Protein AF-K5C9E8-F1 (afdb_monomer)

Secondary structure (DSSP, 8-state):
-HHHHHHHHHHHHHH-EEETTEEE---HHHHHHHHHHHHHHHHTTTTT--EEEEEE-SSSEEEEEE-SHHHHHHHHHHHHHHHHHHHHHHHHHHHT--GGGG---

Structure (mmCIF, N/CA/C/O backbone):
data_AF-K5C9E8-F1
#
_entry.id   AF-K5C9E8-F1
#
loop_
_atom_site.group_PDB
_atom_site.id
_atom_site.type_symbol
_atom_site.label_atom_id
_atom_site.label_alt_id
_atom_site.label_comp_id
_atom_site.label_asym_id
_atom_site.label_entity_id
_atom_site.label_seq_id
_atom_site.pdbx_PDB_ins_code
_atom_site.Cartn_x
_atom_site.Cartn_y
_atom_site.Cartn_z
_atom_site.occupancy
_atom_site.B_iso_or_equiv
_atom_site.auth_seq_id
_atom_site.auth_comp_id
_atom_site.auth_asym_id
_atom_site.auth_atom_id
_atom_site.pdbx_PDB_model_num
ATOM 1 N N . MET A 1 1 ? 10.242 5.081 -24.566 1.00 66.56 1 MET A N 1
ATOM 2 C CA . MET A 1 1 ? 10.997 4.022 -23.854 1.00 66.56 1 MET A CA 1
ATOM 3 C C . MET A 1 1 ? 11.018 4.229 -22.344 1.00 66.56 1 MET A C 1
ATOM 5 O O . MET A 1 1 ? 10.466 3.399 -21.640 1.00 66.56 1 MET A O 1
ATOM 9 N N . LEU A 1 2 ? 11.537 5.356 -21.835 1.00 75.19 2 LEU A N 1
ATOM 10 C CA . LEU A 1 2 ? 11.467 5.683 -20.398 1.00 75.19 2 LEU A CA 1
ATOM 11 C C . LEU A 1 2 ? 10.021 5.773 -19.868 1.00 75.19 2 LEU A C 1
ATOM 13 O O . LEU A 1 2 ? 9.747 5.295 -18.770 1.00 75.19 2 LEU A O 1
ATOM 17 N N . GLY A 1 3 ? 9.093 6.305 -20.677 1.00 85.44 3 GLY A N 1
ATOM 18 C CA . GLY A 1 3 ? 7.654 6.312 -20.371 1.00 85.44 3 GLY A CA 1
ATOM 19 C C . GLY A 1 3 ? 7.061 4.909 -20.198 1.00 85.44 3 GLY A C 1
ATOM 20 O O . GLY A 1 3 ? 6.394 4.656 -19.206 1.00 85.44 3 GLY A O 1
ATOM 21 N N . TRP A 1 4 ? 7.418 3.963 -21.073 1.00 88.56 4 TRP A N 1
ATOM 22 C CA . TRP A 1 4 ? 6.960 2.572 -20.970 1.00 88.56 4 TRP A CA 1
ATOM 23 C C . TRP A 1 4 ? 7.430 1.904 -19.670 1.00 88.56 4 TRP A C 1
ATOM 25 O O . TRP A 1 4 ? 6.644 1.262 -18.981 1.00 88.56 4 TRP A O 1
ATOM 35 N N . TYR A 1 5 ? 8.693 2.105 -19.270 1.00 87.88 5 TYR A N 1
ATOM 36 C CA . TYR A 1 5 ? 9.166 1.596 -17.977 1.00 87.88 5 TYR A CA 1
ATOM 37 C C . TYR A 1 5 ? 8.416 2.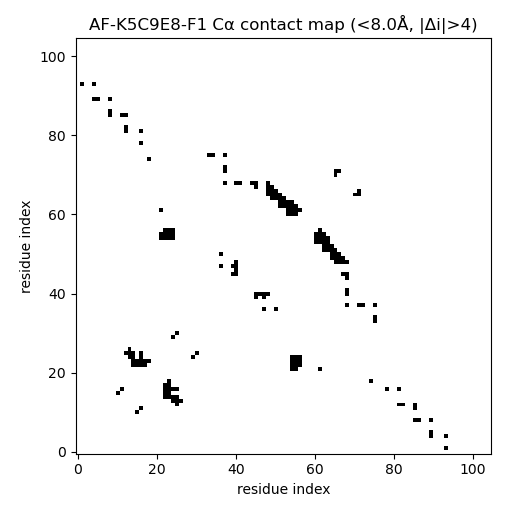236 -16.804 1.00 87.88 5 TYR A C 1
ATOM 39 O O . TYR A 1 5 ? 8.085 1.531 -15.857 1.00 87.88 5 TYR A O 1
ATOM 47 N N . ASN A 1 6 ? 8.131 3.543 -16.856 1.00 91.56 6 ASN A N 1
ATOM 48 C CA . ASN A 1 6 ? 7.313 4.206 -15.833 1.00 91.56 6 ASN A CA 1
ATOM 49 C C . ASN A 1 6 ? 5.919 3.582 -15.734 1.00 91.56 6 ASN A C 1
ATOM 51 O O . ASN A 1 6 ? 5.477 3.282 -14.633 1.00 91.56 6 ASN A O 1
ATOM 55 N N . GLU A 1 7 ? 5.254 3.345 -16.863 1.00 94.62 7 GLU A N 1
ATOM 56 C CA . GLU A 1 7 ? 3.925 2.725 -16.904 1.00 94.62 7 GLU A CA 1
ATOM 57 C C . GLU A 1 7 ? 3.936 1.321 -16.293 1.00 94.62 7 GLU A C 1
ATOM 59 O O . GLU A 1 7 ? 3.105 1.020 -15.441 1.00 94.62 7 GLU A O 1
ATOM 64 N N . ARG A 1 8 ? 4.919 0.484 -16.646 1.00 95.69 8 ARG A N 1
ATOM 65 C CA . ARG A 1 8 ? 5.064 -0.867 -16.075 1.00 95.69 8 ARG A CA 1
ATOM 66 C C . ARG A 1 8 ? 5.358 -0.853 -14.576 1.00 95.69 8 ARG A C 1
ATOM 68 O O . ARG A 1 8 ? 4.832 -1.688 -13.849 1.00 95.69 8 ARG A O 1
ATOM 75 N N . ILE A 1 9 ? 6.191 0.077 -14.110 1.00 96.12 9 ILE A N 1
ATOM 76 C CA . ILE A 1 9 ? 6.471 0.251 -12.677 1.00 96.12 9 ILE A CA 1
ATOM 77 C C . ILE A 1 9 ? 5.198 0.680 -11.945 1.00 96.12 9 ILE A C 1
ATOM 79 O O . ILE A 1 9 ? 4.860 0.099 -10.917 1.00 96.12 9 ILE A O 1
ATOM 83 N N . ASN A 1 10 ? 4.478 1.664 -12.487 1.00 97.06 10 ASN A N 1
ATOM 84 C CA . ASN A 1 10 ? 3.248 2.175 -11.893 1.00 97.06 10 ASN A CA 1
ATOM 85 C C . ASN A 1 10 ? 2.169 1.093 -11.817 1.00 97.06 10 ASN A C 1
ATOM 87 O O . ASN A 1 10 ? 1.534 0.955 -10.780 1.00 97.06 10 ASN A O 1
ATOM 91 N N . GLU A 1 11 ? 1.998 0.293 -12.867 1.00 97.38 11 GLU A N 1
ATOM 92 C CA . GLU A 1 11 ? 1.062 -0.835 -12.889 1.00 97.38 11 GLU A CA 1
ATOM 93 C C . GLU A 1 11 ? 1.439 -1.913 -11.862 1.00 97.38 11 GLU A C 1
ATOM 95 O O . GLU A 1 11 ? 0.594 -2.353 -11.085 1.00 97.38 11 GLU A O 1
ATOM 100 N N . ALA A 1 12 ? 2.723 -2.277 -11.778 1.00 97.56 12 ALA A N 1
ATOM 101 C CA . ALA A 1 12 ? 3.205 -3.240 -10.788 1.00 97.56 12 ALA A CA 1
ATOM 102 C C . ALA A 1 12 ? 3.022 -2.746 -9.341 1.00 97.56 12 ALA A C 1
ATOM 104 O O . ALA A 1 12 ? 2.722 -3.537 -8.445 1.00 97.56 12 ALA A O 1
ATOM 105 N N . ILE A 1 13 ? 3.159 -1.440 -9.096 1.00 98.38 13 ILE A N 1
ATOM 106 C CA . ILE A 1 13 ? 2.807 -0.841 -7.804 1.00 98.38 13 ILE A CA 1
ATOM 107 C C . ILE A 1 13 ? 1.300 -0.943 -7.579 1.00 98.38 13 ILE A C 1
ATOM 109 O O . ILE A 1 13 ? 0.878 -1.431 -6.537 1.00 98.38 13 ILE A O 1
ATOM 113 N N . LEU A 1 14 ? 0.506 -0.516 -8.559 1.00 97.88 14 LEU A N 1
ATOM 114 C CA . LEU A 1 14 ? -0.940 -0.372 -8.458 1.00 97.88 14 LEU A CA 1
ATOM 115 C C . LEU A 1 14 ? -1.648 -1.682 -8.100 1.00 97.88 14 LEU A C 1
ATOM 117 O O . LEU A 1 14 ? -2.519 -1.667 -7.232 1.00 97.88 14 LEU A O 1
ATOM 121 N N . CYS A 1 15 ? -1.269 -2.794 -8.738 1.00 96.31 15 CYS A N 1
ATOM 122 C CA . CYS A 1 15 ? -1.988 -4.066 -8.622 1.00 96.31 15 CYS A CA 1
ATOM 123 C C . CYS A 1 15 ? -1.123 -5.272 -8.223 1.00 96.31 15 CYS A C 1
ATOM 125 O O . CYS A 1 15 ? -1.635 -6.386 -8.140 1.00 96.31 15 CYS A O 1
ATOM 127 N N . GLY A 1 16 ? 0.183 -5.092 -8.005 1.00 97.44 16 GLY A N 1
ATOM 128 C CA . GLY A 1 16 ? 1.103 -6.200 -7.719 1.00 97.44 16 GLY A CA 1
ATOM 129 C C . GLY A 1 16 ? 1.200 -6.599 -6.246 1.00 97.44 16 GLY A C 1
ATOM 130 O O . GLY A 1 16 ? 1.873 -7.581 -5.936 1.00 97.44 16 GLY A O 1
ATOM 131 N N . PHE A 1 17 ? 0.574 -5.851 -5.333 1.00 98.31 17 PHE A N 1
ATOM 132 C CA . PHE A 1 17 ? 0.649 -6.125 -3.900 1.00 98.31 17 PHE A CA 1
ATOM 133 C C . PHE A 1 17 ? -0.491 -7.035 -3.431 1.00 98.31 17 PHE A C 1
ATOM 135 O O . PHE A 1 17 ? -1.665 -6.791 -3.712 1.00 98.31 17 PHE A O 1
ATOM 142 N N . VAL A 1 18 ? -0.132 -8.067 -2.667 1.00 97.88 18 VAL A N 1
ATOM 143 C CA . VAL A 1 18 ? -1.064 -9.005 -2.035 1.00 97.88 18 VAL 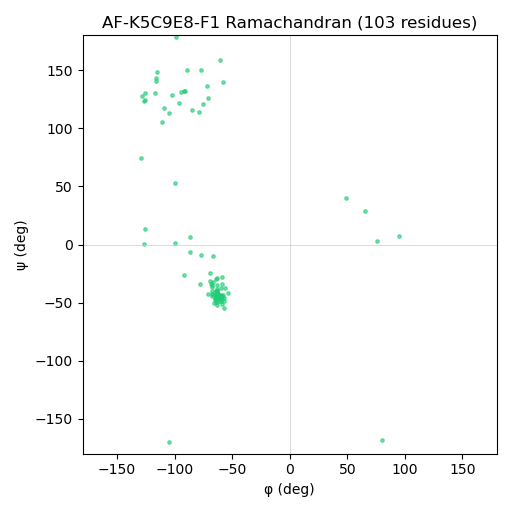A CA 1
ATOM 144 C C . VAL A 1 18 ? -0.764 -9.053 -0.543 1.00 97.88 18 VAL A C 1
ATOM 146 O O . VAL A 1 18 ? 0.384 -9.243 -0.139 1.00 97.88 18 VAL A O 1
ATOM 149 N N . TYR A 1 19 ? -1.803 -8.914 0.275 1.00 97.56 19 TYR A N 1
ATOM 150 C CA . TYR A 1 19 ? -1.721 -8.980 1.729 1.00 97.56 19 TYR A CA 1
ATOM 151 C C . TYR A 1 19 ? -2.701 -10.026 2.255 1.00 97.56 19 TYR A C 1
ATOM 153 O O . TYR A 1 19 ? -3.884 -9.975 1.930 1.00 97.56 19 TYR A O 1
ATOM 161 N N . ASP A 1 20 ? -2.212 -11.003 3.023 1.00 93.31 20 ASP A N 1
ATOM 162 C CA . ASP A 1 20 ? -3.002 -12.139 3.530 1.00 93.31 20 ASP A CA 1
ATOM 163 C C . ASP A 1 20 ? -3.840 -12.842 2.441 1.00 93.31 20 ASP A C 1
ATOM 165 O O . ASP A 1 20 ? -5.001 -13.200 2.632 1.00 93.31 20 ASP A O 1
ATOM 169 N N . GLY A 1 21 ? -3.252 -13.004 1.251 1.00 94.50 21 GLY A N 1
ATOM 170 C CA . GLY A 1 21 ? -3.913 -13.612 0.091 1.00 94.50 21 GLY A CA 1
ATOM 171 C C . GLY A 1 21 ? -4.934 -12.713 -0.616 1.00 94.50 21 GLY A C 1
ATOM 172 O O . GLY A 1 21 ? -5.553 -13.153 -1.580 1.00 94.50 21 GLY A O 1
ATOM 173 N N . MET A 1 22 ? -5.107 -11.463 -0.182 1.00 95.00 22 MET A N 1
ATOM 174 C CA . MET A 1 22 ? -6.014 -10.497 -0.801 1.00 95.00 22 MET A CA 1
ATOM 175 C C . MET A 1 22 ? -5.238 -9.498 -1.666 1.00 95.00 22 MET A C 1
ATOM 177 O O . MET A 1 22 ? -4.291 -8.881 -1.169 1.00 95.00 22 MET A O 1
ATOM 181 N N . PRO A 1 23 ? -5.629 -9.291 -2.935 1.00 97.00 23 PRO A N 1
ATOM 182 C CA . PRO A 1 23 ? -5.107 -8.194 -3.740 1.00 97.00 23 PRO A CA 1
ATOM 183 C C . PRO A 1 23 ? -5.386 -6.852 -3.065 1.00 97.00 23 PRO A C 1
ATOM 185 O O . PRO A 1 23 ? -6.469 -6.646 -2.515 1.00 97.00 23 PRO A O 1
ATOM 188 N N . VAL A 1 24 ? -4.427 -5.932 -3.118 1.00 98.06 24 VAL A N 1
ATOM 189 C CA . VAL A 1 24 ? -4.592 -4.583 -2.574 1.00 98.06 24 VAL A CA 1
ATOM 190 C C . VAL A 1 24 ? -4.252 -3.568 -3.648 1.00 98.06 24 VAL A C 1
ATOM 192 O O . VAL A 1 24 ? -3.146 -3.549 -4.182 1.00 98.06 24 VAL A O 1
ATOM 195 N N . TRP A 1 25 ? -5.209 -2.688 -3.929 1.00 97.38 25 TRP A N 1
ATOM 196 C CA . TRP A 1 25 ? -5.021 -1.616 -4.892 1.00 97.38 25 TRP A CA 1
ATOM 197 C C . TRP A 1 25 ? -4.224 -0.471 -4.265 1.00 97.38 25 TRP A C 1
ATOM 199 O O . TRP A 1 25 ? -4.700 0.187 -3.336 1.00 97.38 25 TRP A O 1
ATOM 209 N N . LEU A 1 26 ? -3.014 -0.216 -4.760 1.00 97.69 26 LEU A N 1
ATOM 210 C CA . LEU A 1 26 ? -2.128 0.840 -4.260 1.00 97.69 26 LEU A CA 1
ATOM 211 C C . LEU A 1 26 ? -2.198 2.089 -5.146 1.00 97.69 26 LEU A C 1
ATOM 213 O O . LEU A 1 26 ? -1.174 2.599 -5.600 1.00 97.69 26 LEU A O 1
ATOM 217 N N . SER A 1 27 ? -3.404 2.607 -5.395 1.00 97.06 27 SER A N 1
ATOM 218 C CA . SER A 1 27 ? -3.558 3.939 -5.995 1.00 97.06 27 SER A CA 1
ATOM 219 C C . SER A 1 27 ? -2.922 5.009 -5.100 1.00 97.06 27 SER A C 1
ATOM 221 O O . SER A 1 27 ? -2.760 4.802 -3.897 1.00 97.06 27 SER A O 1
ATOM 223 N N . SER A 1 28 ? -2.581 6.176 -5.652 1.00 96.44 28 SER A N 1
ATOM 224 C CA . SER A 1 28 ? -2.032 7.282 -4.850 1.00 96.44 28 SER A CA 1
ATOM 225 C C . SER A 1 28 ? -2.961 7.685 -3.699 1.00 96.44 28 SER A C 1
ATOM 227 O O . SER A 1 28 ? -2.490 7.962 -2.600 1.00 96.44 28 SER A O 1
ATOM 229 N N . GLU A 1 29 ? -4.274 7.655 -3.932 1.00 97.56 29 GLU A N 1
ATOM 230 C CA . GLU A 1 29 ? -5.288 7.907 -2.906 1.00 97.56 29 GLU A CA 1
ATOM 231 C C . GLU A 1 29 ? -5.263 6.839 -1.807 1.00 97.56 29 GLU A C 1
ATOM 233 O O . GLU A 1 29 ? -5.203 7.170 -0.625 1.00 97.56 29 GLU A O 1
ATOM 238 N N . ASN A 1 30 ? -5.209 5.556 -2.175 1.00 97.56 30 ASN A N 1
ATOM 239 C CA . ASN A 1 30 ? -5.127 4.474 -1.198 1.00 97.56 30 ASN A CA 1
ATOM 240 C C . ASN A 1 30 ? -3.823 4.530 -0.396 1.00 97.56 30 ASN A C 1
ATOM 242 O O . ASN A 1 30 ? -3.860 4.422 0.825 1.00 97.56 30 ASN A O 1
ATOM 246 N N . GLN A 1 31 ? -2.682 4.774 -1.046 1.00 98.38 31 GLN A N 1
ATOM 247 C CA . GLN A 1 31 ? -1.398 4.954 -0.361 1.00 98.38 31 GLN A CA 1
ATOM 248 C C . GLN A 1 31 ? -1.456 6.103 0.657 1.00 98.38 31 GLN A C 1
ATOM 250 O O . GLN A 1 31 ? -0.983 5.953 1.785 1.00 98.38 31 GLN A O 1
ATOM 255 N N . PHE A 1 32 ? -2.071 7.230 0.285 1.00 98.25 32 PHE A N 1
ATOM 256 C CA . PHE A 1 32 ? -2.276 8.362 1.186 1.00 98.25 32 PHE A CA 1
ATOM 257 C C . PHE A 1 32 ? -3.188 8.005 2.367 1.00 98.25 32 PHE A C 1
ATOM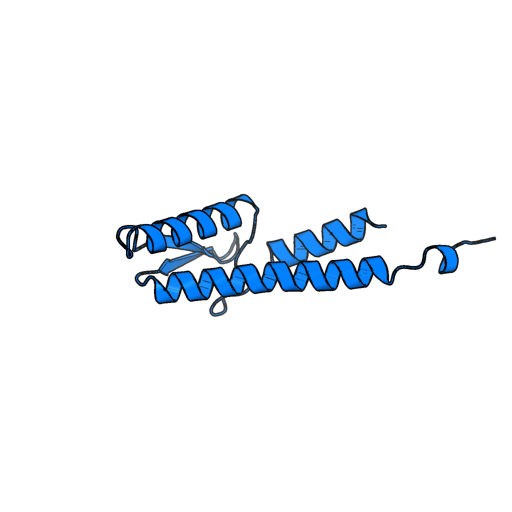 259 O O . PHE A 1 32 ? -2.854 8.314 3.513 1.00 98.25 32 PHE A O 1
ATOM 266 N N . ASN A 1 33 ? -4.299 7.316 2.108 1.00 98.12 33 ASN A N 1
ATOM 267 C CA . ASN A 1 33 ? -5.242 6.885 3.139 1.00 98.12 33 ASN A CA 1
ATOM 268 C C . ASN A 1 33 ? -4.590 5.910 4.130 1.00 98.12 33 ASN A C 1
ATOM 270 O O . ASN A 1 33 ? -4.726 6.087 5.340 1.00 98.12 33 ASN A O 1
ATOM 274 N N . TYR A 1 34 ? -3.822 4.930 3.640 1.00 98.38 34 TYR A N 1
ATOM 275 C CA . TYR A 1 34 ? -3.097 3.977 4.485 1.00 98.38 34 TYR A CA 1
ATOM 276 C C . TYR A 1 34 ? -2.053 4.672 5.354 1.00 98.38 34 TYR A C 1
ATOM 278 O O . TYR A 1 34 ? -1.996 4.422 6.557 1.00 98.38 34 TYR A O 1
ATOM 286 N N . LYS A 1 35 ? -1.269 5.583 4.764 1.00 98.19 35 LYS A N 1
ATOM 287 C CA . LYS A 1 35 ? -0.281 6.377 5.497 1.00 98.19 35 LYS A CA 1
ATOM 288 C C . LYS A 1 35 ? -0.943 7.232 6.575 1.00 98.19 35 LYS A C 1
ATOM 290 O O . LYS A 1 35 ? -0.499 7.220 7.713 1.00 98.19 35 LYS A O 1
ATOM 295 N N . THR A 1 36 ? -2.006 7.952 6.230 1.00 98.38 36 THR A N 1
ATOM 296 C CA . THR A 1 36 ? -2.693 8.863 7.158 1.00 98.38 36 THR A CA 1
ATOM 297 C C . THR A 1 36 ? -3.308 8.102 8.328 1.00 98.38 36 THR A C 1
ATOM 299 O O . THR A 1 36 ? -3.158 8.514 9.475 1.00 98.38 36 THR A O 1
ATOM 302 N N . ALA A 1 37 ? -3.955 6.965 8.059 1.00 98.31 37 ALA A N 1
ATOM 303 C CA . ALA A 1 37 ? -4.512 6.111 9.100 1.00 98.31 37 ALA A CA 1
ATOM 304 C C . ALA A 1 37 ? -3.426 5.521 10.012 1.00 98.31 37 ALA A C 1
ATOM 306 O O . ALA A 1 37 ? -3.596 5.517 11.230 1.00 98.31 37 ALA A O 1
ATOM 307 N N . HIS A 1 38 ? -2.313 5.045 9.438 1.00 98.56 38 HIS A N 1
ATOM 308 C CA . HIS A 1 38 ? -1.177 4.528 10.206 1.00 98.56 38 HIS A CA 1
ATOM 309 C C . HIS A 1 38 ? -0.545 5.617 11.076 1.00 98.56 38 HIS A C 1
ATOM 311 O O . HIS A 1 38 ? -0.450 5.437 12.288 1.00 98.56 38 HIS A O 1
ATOM 317 N N . ASP A 1 39 ? -0.202 6.766 10.491 1.00 98.44 39 ASP A N 1
ATOM 318 C CA . ASP A 1 39 ? 0.404 7.894 11.201 1.00 98.44 39 ASP A CA 1
ATOM 319 C C . ASP A 1 39 ? -0.479 8.362 12.361 1.00 98.44 39 ASP A C 1
ATOM 321 O O . ASP A 1 39 ? 0.009 8.556 13.474 1.00 98.44 39 ASP A O 1
ATOM 325 N N . LEU A 1 40 ? -1.785 8.516 12.123 1.00 98.31 40 LEU A N 1
ATOM 326 C CA . LEU A 1 40 ? -2.724 8.974 13.141 1.00 98.31 40 LEU A CA 1
ATOM 327 C C . LEU A 1 40 ? -2.896 7.937 14.258 1.00 98.31 40 LEU A C 1
ATOM 329 O O . LEU A 1 40 ? -2.912 8.303 15.435 1.00 98.31 40 LEU A O 1
ATOM 333 N N . ALA A 1 41 ? -2.946 6.645 13.921 1.00 98.38 41 ALA A N 1
ATOM 334 C CA . ALA A 1 41 ? -2.990 5.578 14.914 1.00 98.38 41 ALA A CA 1
ATOM 335 C C . ALA A 1 41 ? -1.702 5.539 15.756 1.00 98.38 41 ALA A C 1
ATOM 337 O O . ALA A 1 41 ? -1.780 5.397 16.973 1.00 98.38 41 ALA A O 1
ATOM 338 N N . VAL A 1 42 ? -0.522 5.737 15.159 1.00 98.19 42 VAL A N 1
ATOM 339 C CA . VAL A 1 42 ? 0.748 5.835 15.902 1.00 98.19 42 VAL A CA 1
ATOM 340 C C . VAL A 1 42 ? 0.758 7.060 16.819 1.00 98.19 42 VAL A C 1
ATOM 342 O O . VAL A 1 42 ? 1.050 6.937 18.007 1.00 98.19 42 VAL A O 1
ATOM 345 N N . GLN A 1 43 ? 0.412 8.235 16.290 1.00 98.38 43 GLN A N 1
ATOM 346 C CA . GLN A 1 43 ? 0.458 9.507 17.024 1.00 98.38 43 GLN A CA 1
ATOM 347 C C . GLN A 1 43 ? -0.513 9.552 18.204 1.00 98.38 43 GLN A C 1
ATOM 349 O O . GLN A 1 43 ? -0.248 10.227 19.196 1.00 98.38 43 GLN A O 1
ATOM 354 N N . THR A 1 44 ? -1.632 8.839 18.102 1.00 97.50 44 THR A N 1
ATOM 355 C CA . THR A 1 44 ? -2.676 8.818 19.134 1.00 97.50 44 THR A CA 1
ATOM 356 C C . THR A 1 44 ? -2.612 7.592 20.041 1.00 97.50 44 THR A C 1
ATOM 358 O O . THR A 1 44 ? -3.460 7.449 20.917 1.00 97.50 44 THR A O 1
ATOM 361 N N . GLY A 1 45 ? -1.644 6.689 19.851 1.00 95.88 45 GLY A N 1
ATOM 362 C CA . GLY A 1 45 ? -1.589 5.432 20.604 1.00 95.88 45 GLY A CA 1
ATOM 363 C C . GLY A 1 45 ? -2.761 4.487 20.303 1.00 95.88 45 GLY A C 1
ATOM 364 O O . GLY A 1 45 ? -3.167 3.717 21.167 1.00 95.88 45 GLY A O 1
ATOM 365 N N . GLY A 1 46 ? -3.315 4.549 19.091 1.00 96.69 46 GLY A N 1
ATOM 366 C CA . GLY A 1 46 ? -4.346 3.640 18.591 1.00 96.69 46 GLY A CA 1
ATOM 367 C C . GLY A 1 46 ? -5.787 4.125 18.749 1.00 96.69 46 GLY A C 1
ATOM 368 O O . GLY A 1 46 ? -6.695 3.365 18.439 1.00 96.69 46 GLY A O 1
ATOM 369 N N . VAL A 1 47 ? -6.031 5.370 19.175 1.00 97.38 47 VAL A N 1
ATOM 370 C CA . VAL A 1 47 ? -7.397 5.906 19.383 1.00 97.38 47 VAL A CA 1
ATOM 371 C C . VAL A 1 47 ? -8.252 5.871 18.112 1.00 97.38 47 VAL A C 1
ATOM 373 O O . VAL A 1 47 ? -9.471 5.764 18.191 1.00 97.38 47 VAL A O 1
ATOM 376 N N . THR A 1 48 ? -7.634 5.948 16.934 1.00 97.00 48 THR A N 1
ATOM 377 C CA . THR A 1 48 ? -8.342 5.917 15.644 1.00 97.00 48 THR A CA 1
ATOM 378 C C . THR A 1 48 ? -8.602 4.517 15.104 1.00 97.00 48 THR A C 1
ATOM 380 O O . THR A 1 48 ? -9.066 4.375 13.974 1.00 97.00 48 THR A O 1
ATOM 383 N N . LEU A 1 49 ? -8.289 3.487 15.888 1.00 97.75 49 LEU A N 1
ATOM 384 C CA . LEU A 1 49 ? -8.648 2.109 15.591 1.00 97.75 49 LEU A CA 1
ATOM 385 C C . LEU A 1 49 ? -10.036 1.780 16.176 1.00 97.75 49 LEU A C 1
ATOM 387 O O . LEU A 1 49 ? -10.413 2.334 17.210 1.00 97.75 49 LEU A O 1
ATOM 391 N N . PRO A 1 50 ? -10.792 0.862 15.549 1.00 98.44 50 PRO A N 1
ATOM 392 C CA . PRO A 1 50 ? -10.427 0.114 14.348 1.00 98.44 50 PRO A CA 1
ATOM 393 C C . PRO A 1 50 ? -10.561 0.943 13.064 1.00 98.44 50 PRO A C 1
ATOM 395 O O . PRO A 1 50 ? -11.432 1.802 12.944 1.00 98.44 50 PRO A O 1
ATOM 398 N N . VAL A 1 51 ? -9.733 0.635 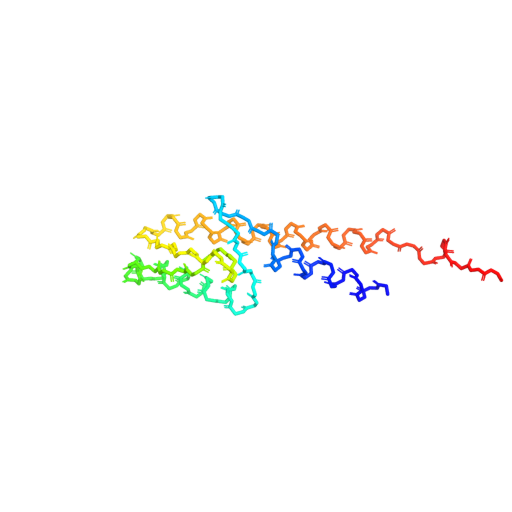12.064 1.00 98.19 51 VAL A N 1
ATOM 399 C CA . VAL A 1 51 ? -9.858 1.192 10.706 1.00 98.19 51 VAL A CA 1
ATOM 400 C C . VAL A 1 51 ? -10.154 0.074 9.716 1.00 98.19 51 VAL A C 1
ATOM 402 O O . VAL A 1 51 ? -9.614 -1.023 9.835 1.00 98.19 51 VAL A O 1
ATOM 405 N N . THR A 1 52 ? -11.022 0.337 8.739 1.00 98.12 52 THR A N 1
ATOM 406 C CA . THR A 1 52 ? -11.384 -0.638 7.702 1.00 98.12 52 THR A CA 1
ATOM 407 C C . THR A 1 52 ? -10.974 -0.132 6.329 1.00 98.12 52 THR A C 1
ATOM 409 O O . THR A 1 52 ? -11.320 0.985 5.951 1.00 98.12 52 THR A O 1
ATOM 412 N N . PHE A 1 53 ? -10.281 -0.976 5.566 1.00 97.75 53 PHE A N 1
ATOM 413 C CA . PHE A 1 53 ? -9.932 -0.718 4.172 1.00 97.75 53 PHE A CA 1
ATOM 414 C C . PHE A 1 53 ? -10.613 -1.713 3.236 1.00 97.75 53 PHE A C 1
ATOM 416 O O . PHE A 1 53 ? -10.836 -2.872 3.590 1.00 97.75 53 PHE A O 1
ATOM 423 N N . LYS A 1 54 ? -10.923 -1.255 2.020 1.00 96.25 54 LYS A N 1
ATOM 424 C CA . LYS A 1 54 ? -11.371 -2.113 0.921 1.00 96.25 54 LYS A CA 1
ATOM 425 C C . LYS A 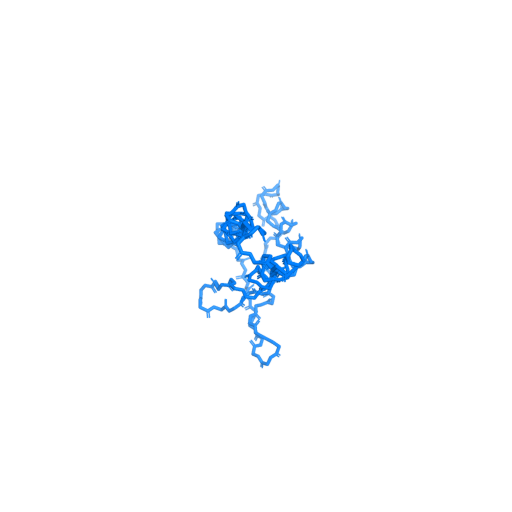1 54 ? -10.143 -2.679 0.203 1.00 96.25 54 LYS A C 1
ATOM 427 O O . LYS A 1 54 ? -9.380 -1.936 -0.406 1.00 96.25 54 LYS A O 1
ATOM 432 N N . PHE A 1 55 ? -9.983 -3.989 0.268 1.00 96.00 55 PHE A N 1
ATOM 433 C CA . PHE A 1 55 ? -9.088 -4.811 -0.543 1.00 96.00 55 PHE A CA 1
ATOM 434 C C . PHE A 1 55 ? -9.905 -5.577 -1.597 1.00 96.00 55 PHE A C 1
ATOM 436 O O . PHE A 1 55 ? -11.104 -5.342 -1.775 1.00 96.00 55 PHE A O 1
ATOM 443 N N . GLY A 1 56 ? -9.260 -6.520 -2.277 1.00 92.31 56 GLY A N 1
ATOM 444 C CA . GLY A 1 56 ? -9.862 -7.312 -3.338 1.00 92.31 56 GLY A CA 1
ATOM 445 C C . GLY A 1 56 ? -9.912 -6.562 -4.664 1.00 92.31 56 GLY A C 1
ATOM 446 O O . GLY A 1 56 ? -9.263 -5.529 -4.845 1.00 92.31 56 GLY A O 1
ATOM 447 N N . THR A 1 57 ? -10.663 -7.120 -5.604 1.00 89.44 57 THR A N 1
ATOM 448 C CA . THR A 1 57 ? -10.900 -6.524 -6.923 1.00 89.44 57 THR A CA 1
ATOM 449 C C . THR A 1 57 ? -12.250 -5.809 -6.941 1.00 89.44 57 THR A C 1
ATOM 451 O O . THR A 1 57 ? -12.980 -5.799 -5.947 1.00 89.44 57 THR A O 1
ATOM 454 N N . ASP A 1 58 ? -12.595 -5.190 -8.069 1.00 88.00 58 ASP A N 1
ATOM 455 C CA . ASP A 1 58 ? -13.930 -4.615 -8.240 1.00 88.00 58 ASP A CA 1
ATOM 456 C C . ASP A 1 58 ? -15.026 -5.688 -8.281 1.00 88.00 58 ASP A C 1
ATOM 458 O O . ASP A 1 58 ? -16.111 -5.454 -7.752 1.00 88.00 58 ASP A O 1
ATOM 462 N N . ASP A 1 59 ? -14.717 -6.876 -8.811 1.00 92.38 59 ASP A N 1
ATOM 463 C CA . ASP A 1 59 ? -15.645 -8.013 -8.859 1.00 92.38 59 ASP A CA 1
ATOM 464 C C . ASP A 1 59 ? -15.756 -8.744 -7.512 1.00 92.38 59 ASP A C 1
ATOM 466 O O . ASP A 1 59 ? -16.822 -9.245 -7.154 1.00 92.38 59 ASP A O 1
ATOM 470 N N . GLU A 1 60 ? -14.662 -8.802 -6.747 1.00 93.19 60 GLU A N 1
ATOM 471 C CA . GLU A 1 60 ? -14.609 -9.471 -5.447 1.00 93.19 60 GLU A CA 1
ATOM 472 C C . GLU A 1 60 ? -14.021 -8.540 -4.372 1.00 93.19 60 GLU A C 1
ATOM 474 O O . GLU A 1 60 ? -12.867 -8.701 -3.951 1.00 93.19 60 GLU A O 1
ATOM 479 N N . PRO A 1 61 ? -14.795 -7.537 -3.912 1.00 94.75 61 PRO A N 1
ATOM 480 C CA . PRO A 1 61 ? -14.340 -6.616 -2.885 1.00 94.75 61 PRO A CA 1
ATOM 481 C C . PRO A 1 61 ? -14.270 -7.318 -1.526 1.00 94.75 61 PRO A C 1
ATOM 483 O O . PRO A 1 61 ? -15.188 -8.031 -1.120 1.00 94.75 61 PRO A O 1
ATOM 486 N N . ARG A 1 62 ? -13.191 -7.076 -0.779 1.00 95.38 62 ARG A N 1
ATOM 487 C CA . ARG A 1 62 ? -12.987 -7.637 0.563 1.00 95.38 62 ARG A CA 1
ATOM 488 C C . ARG A 1 62 ? -12.652 -6.533 1.548 1.00 95.38 62 ARG A C 1
ATOM 490 O O . ARG A 1 62 ? -11.730 -5.766 1.320 1.00 95.38 62 ARG A O 1
ATOM 497 N N . TYR A 1 63 ? -13.369 -6.452 2.660 1.00 96.25 63 TYR A N 1
ATOM 498 C CA . TYR A 1 63 ? -13.126 -5.427 3.675 1.00 96.25 63 TYR A CA 1
ATOM 499 C C . TYR A 1 63 ? -12.243 -5.992 4.782 1.00 96.25 63 TYR A C 1
ATOM 501 O O . TYR A 1 63 ? -12.594 -6.989 5.413 1.00 96.25 63 TYR A O 1
ATOM 509 N N . ARG A 1 64 ? -11.091 -5.359 5.013 1.00 96.69 64 ARG A N 1
ATOM 510 C CA . ARG A 1 64 ? -10.162 -5.726 6.082 1.00 96.69 64 ARG A CA 1
ATOM 511 C C . ARG A 1 64 ? -10.189 -4.661 7.164 1.00 96.69 64 ARG A C 1
ATOM 513 O O . ARG A 1 64 ? -9.819 -3.515 6.918 1.00 96.69 64 ARG A O 1
ATOM 520 N N . THR A 1 65 ? -10.606 -5.066 8.356 1.00 98.25 65 THR A N 1
ATOM 521 C CA . THR A 1 65 ? -10.552 -4.247 9.565 1.00 98.25 65 THR A CA 1
ATOM 522 C C . THR A 1 65 ? -9.275 -4.556 10.334 1.00 98.25 65 THR A C 1
ATOM 524 O O . THR A 1 65 ? -8.950 -5.723 10.554 1.00 98.25 65 THR A O 1
ATOM 527 N N . PHE A 1 66 ? -8.557 -3.507 10.719 1.00 98.31 66 PHE A N 1
ATOM 528 C CA . PHE A 1 66 ? -7.386 -3.561 11.583 1.00 98.31 66 PHE A CA 1
ATOM 529 C C . PHE A 1 66 ? -7.794 -3.064 12.964 1.00 98.31 66 PHE A C 1
ATOM 531 O O . PHE A 1 66 ? -8.134 -1.889 13.122 1.00 98.31 66 PHE A O 1
ATOM 538 N N . GLU A 1 67 ? -7.785 -3.957 13.950 1.00 98.25 67 GLU A N 1
ATOM 539 C CA . GLU A 1 67 ? -8.163 -3.618 15.327 1.00 98.25 67 GLU A CA 1
ATOM 540 C C . GLU A 1 67 ? -6.955 -3.193 16.155 1.00 98.25 67 GLU A C 1
ATOM 542 O O . GLU A 1 67 ? -7.087 -2.431 17.112 1.00 98.25 67 GLU A O 1
ATOM 547 N N . LYS A 1 68 ? -5.763 -3.668 15.777 1.00 98.19 68 LYS A N 1
ATOM 548 C CA . LYS A 1 68 ? -4.525 -3.414 16.510 1.00 98.19 68 LYS A CA 1
ATOM 549 C C . LYS A 1 68 ? -3.546 -2.605 15.679 1.00 98.19 68 LYS A C 1
ATOM 551 O O . LYS A 1 68 ? -3.376 -2.826 14.479 1.00 98.19 68 LYS A O 1
ATOM 556 N N . LEU A 1 69 ? -2.822 -1.716 16.359 1.00 98.38 69 LEU A N 1
ATOM 557 C CA . LEU A 1 69 ? -1.774 -0.905 15.740 1.00 98.38 69 LEU A CA 1
ATOM 558 C C . LEU A 1 69 ? -0.687 -1.778 15.101 1.00 98.38 69 LEU A C 1
ATOM 560 O O . LEU A 1 69 ? -0.145 -1.426 14.056 1.00 98.38 69 LEU A O 1
ATOM 564 N N . GLU A 1 70 ? -0.398 -2.928 15.705 1.00 98.38 70 GLU A N 1
ATOM 565 C CA . GLU A 1 70 ? 0.567 -3.911 15.212 1.00 98.38 70 GLU A CA 1
ATOM 566 C C . GLU A 1 70 ? 0.175 -4.457 13.831 1.00 98.38 70 GLU A C 1
ATOM 568 O O . GLU A 1 70 ? 1.005 -4.495 12.926 1.00 98.38 70 GLU A O 1
ATOM 573 N N . GLU A 1 71 ? -1.101 -4.804 13.640 1.00 98.31 71 GLU A N 1
ATOM 574 C CA . GLU A 1 71 ? -1.625 -5.333 12.375 1.00 98.31 71 GLU A CA 1
ATOM 575 C C . GLU A 1 71 ? -1.600 -4.257 11.283 1.00 98.31 71 GLU A C 1
ATOM 577 O O . GLU A 1 71 ? -1.151 -4.504 10.163 1.00 98.31 71 GLU A O 1
ATOM 582 N N . LEU A 1 72 ? -2.030 -3.035 11.623 1.00 98.50 72 LEU A N 1
ATOM 583 C CA . LEU A 1 72 ? -1.990 -1.902 10.697 1.00 98.50 72 LEU A CA 1
ATOM 584 C C . LEU A 1 72 ? -0.546 -1.546 10.303 1.00 98.50 72 LEU A C 1
ATOM 586 O O . LEU A 1 72 ? -0.276 -1.226 9.145 1.00 98.50 72 LEU A O 1
ATOM 590 N N . THR A 1 73 ? 0.392 -1.625 11.250 1.00 98.50 73 THR A N 1
ATOM 591 C CA . THR A 1 73 ? 1.823 -1.378 11.013 1.00 98.50 73 THR A CA 1
ATOM 592 C C . THR A 1 73 ? 2.439 -2.455 10.124 1.00 98.50 73 THR A C 1
ATOM 594 O O . THR A 1 73 ? 3.194 -2.135 9.202 1.00 98.50 73 THR A O 1
ATOM 597 N N . ASP A 1 74 ? 2.111 -3.724 10.355 1.00 98.69 74 ASP A N 1
ATOM 598 C CA . ASP A 1 74 ? 2.559 -4.827 9.505 1.00 98.69 74 ASP A CA 1
ATOM 599 C C . ASP A 1 74 ? 2.080 -4.643 8.056 1.00 98.69 74 ASP A C 1
ATOM 601 O O . ASP A 1 74 ? 2.891 -4.677 7.126 1.00 98.69 74 ASP A O 1
ATOM 605 N N . PHE A 1 75 ? 0.791 -4.347 7.863 1.00 98.56 75 PHE A N 1
ATOM 606 C CA . PHE A 1 75 ? 0.231 -4.040 6.548 1.00 98.56 75 PHE A CA 1
ATOM 607 C C . PHE A 1 75 ? 0.951 -2.868 5.872 1.00 98.56 75 PHE A C 1
ATOM 609 O O . PHE A 1 75 ? 1.456 -3.009 4.754 1.00 98.56 75 PHE A O 1
ATOM 616 N N . TYR A 1 76 ? 1.038 -1.723 6.555 1.00 98.44 76 TYR A N 1
ATOM 617 C CA . TYR A 1 76 ? 1.617 -0.508 5.987 1.00 98.44 76 TYR A CA 1
ATOM 618 C C . TYR A 1 76 ? 3.089 -0.702 5.601 1.00 98.44 76 TYR A C 1
ATOM 620 O O . TYR A 1 76 ? 3.502 -0.344 4.497 1.00 98.44 76 TYR A O 1
ATOM 628 N N . THR A 1 77 ? 3.888 -1.334 6.463 1.00 98.38 77 THR A N 1
ATOM 629 C CA . THR A 1 77 ? 5.313 -1.561 6.179 1.00 98.38 77 THR A CA 1
ATOM 630 C C . THR A 1 77 ? 5.533 -2.542 5.027 1.00 98.38 77 THR A C 1
ATOM 632 O O . THR A 1 77 ? 6.433 -2.326 4.211 1.00 98.38 77 THR A O 1
ATOM 635 N N . LYS A 1 78 ? 4.701 -3.585 4.897 1.00 98.69 78 LYS A N 1
ATOM 636 C CA . LYS A 1 78 ? 4.738 -4.505 3.748 1.00 98.69 78 LYS A CA 1
ATOM 637 C C . LYS A 1 78 ? 4.331 -3.812 2.445 1.00 98.69 78 LYS A C 1
ATOM 639 O O . LYS A 1 78 ? 5.021 -3.996 1.442 1.00 98.69 78 LYS A O 1
ATOM 644 N N . ALA A 1 79 ? 3.292 -2.974 2.464 1.00 98.44 79 ALA A N 1
ATOM 645 C CA . ALA A 1 79 ? 2.879 -2.189 1.299 1.00 98.44 79 ALA A CA 1
ATOM 646 C C . ALA A 1 79 ? 3.993 -1.228 0.845 1.00 98.44 79 ALA A C 1
ATOM 648 O O . ALA A 1 79 ? 4.352 -1.192 -0.333 1.00 98.44 79 ALA A O 1
ATOM 649 N N . MET A 1 80 ? 4.618 -0.513 1.786 1.00 98.31 80 MET A N 1
ATOM 650 C CA . MET A 1 80 ? 5.743 0.379 1.485 1.00 98.31 80 MET A CA 1
ATOM 651 C C . MET A 1 80 ? 6.953 -0.374 0.931 1.00 98.31 80 MET A C 1
ATOM 653 O O . MET A 1 80 ? 7.583 0.090 -0.020 1.00 98.31 80 MET A O 1
ATOM 657 N N . ARG A 1 81 ? 7.256 -1.560 1.473 1.00 98.62 81 ARG A N 1
ATOM 658 C CA . ARG A 1 81 ? 8.333 -2.415 0.961 1.00 98.62 81 ARG A CA 1
ATOM 659 C C . ARG A 1 81 ? 8.073 -2.855 -0.481 1.00 98.62 81 ARG A C 1
ATOM 661 O O . ARG A 1 81 ? 8.996 -2.815 -1.289 1.00 98.62 81 ARG A O 1
ATOM 668 N N . HIS A 1 82 ? 6.837 -3.235 -0.817 1.00 98.56 82 HIS A N 1
ATOM 669 C CA . HIS A 1 82 ? 6.450 -3.564 -2.196 1.00 98.56 82 HIS A CA 1
ATOM 670 C C . HIS A 1 82 ? 6.715 -2.396 -3.150 1.00 98.56 82 HIS A C 1
ATOM 672 O O . HIS A 1 82 ? 7.365 -2.574 -4.182 1.00 98.56 82 HIS A O 1
ATOM 678 N N . ILE A 1 83 ? 6.276 -1.191 -2.775 1.00 98.44 83 ILE A N 1
ATOM 679 C CA . ILE A 1 83 ? 6.473 0.028 -3.572 1.00 98.44 83 ILE A CA 1
ATOM 680 C C . ILE A 1 83 ? 7.967 0.293 -3.793 1.00 98.44 83 ILE A C 1
ATOM 682 O O . ILE A 1 83 ? 8.408 0.459 -4.930 1.00 98.44 83 ILE A O 1
ATOM 686 N N . GLN A 1 84 ? 8.761 0.291 -2.720 1.00 98.50 84 GLN A N 1
ATOM 687 C CA . GLN A 1 84 ? 10.197 0.578 -2.779 1.00 98.50 84 GLN A CA 1
ATOM 688 C C . GLN A 1 84 ? 10.966 -0.447 -3.618 1.00 98.50 84 GLN A C 1
ATOM 690 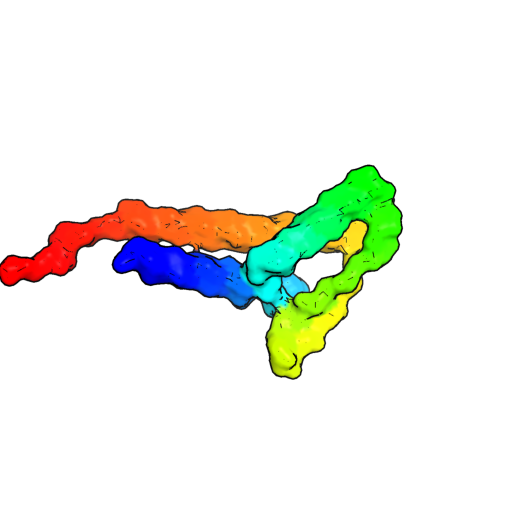O O . GLN A 1 84 ? 11.785 -0.058 -4.450 1.00 98.50 84 GLN A O 1
ATOM 695 N N . ASN A 1 85 ? 10.675 -1.740 -3.451 1.00 98.44 85 ASN A N 1
ATOM 696 C CA . ASN A 1 85 ? 11.303 -2.798 -4.241 1.00 98.44 85 ASN A CA 1
ATOM 697 C C . ASN A 1 85 ? 10.957 -2.661 -5.729 1.00 98.44 85 ASN A C 1
ATOM 699 O O . ASN A 1 85 ? 11.843 -2.730 -6.579 1.00 98.44 85 ASN A O 1
ATOM 703 N N . THR A 1 86 ? 9.687 -2.391 -6.042 1.00 98.25 86 THR A N 1
ATOM 704 C CA . THR A 1 86 ? 9.222 -2.226 -7.426 1.00 98.25 86 THR A CA 1
ATOM 705 C C . THR A 1 86 ? 9.882 -1.023 -8.103 1.00 98.25 86 THR A C 1
ATOM 707 O O . THR A 1 86 ? 10.309 -1.114 -9.256 1.00 98.25 86 THR A O 1
ATOM 710 N N . LEU A 1 87 ? 10.029 0.094 -7.381 1.00 97.50 87 LEU A N 1
ATOM 711 C CA . LEU A 1 87 ? 10.759 1.269 -7.861 1.00 97.50 87 LEU A CA 1
ATOM 712 C C . LEU A 1 87 ? 12.237 0.956 -8.100 1.00 97.50 87 LEU A C 1
ATOM 714 O O . LEU A 1 87 ? 12.748 1.250 -9.180 1.00 97.50 87 LEU A O 1
ATOM 718 N N . ALA A 1 88 ? 12.908 0.329 -7.131 1.00 97.38 88 ALA A N 1
ATOM 719 C CA . ALA A 1 88 ? 14.326 -0.000 -7.225 1.00 97.38 88 ALA A CA 1
ATOM 720 C C . ALA A 1 88 ? 14.624 -0.923 -8.416 1.00 97.38 88 ALA A C 1
ATOM 722 O O . ALA A 1 88 ? 15.560 -0.676 -9.178 1.00 97.38 88 ALA A O 1
ATOM 723 N N . ASP A 1 89 ? 13.809 -1.956 -8.623 1.00 95.62 89 ASP A N 1
ATOM 724 C CA . ASP A 1 89 ? 13.957 -2.859 -9.766 1.00 95.62 89 ASP A CA 1
ATOM 725 C C . ASP A 1 89 ? 13.622 -2.170 -11.092 1.00 95.62 89 ASP A C 1
ATOM 727 O O . ASP A 1 89 ? 14.261 -2.424 -12.117 1.00 95.62 89 ASP A O 1
ATOM 731 N N . GLY A 1 90 ? 12.658 -1.253 -11.072 1.00 93.75 90 GLY A N 1
ATOM 732 C CA . GLY A 1 90 ? 12.341 -0.384 -12.193 1.00 93.75 90 GLY A CA 1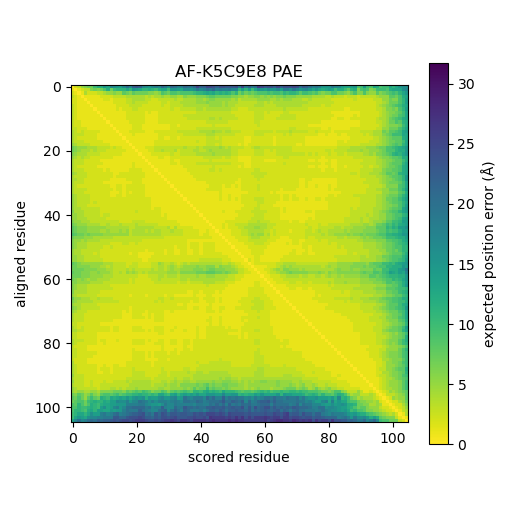
ATOM 733 C C . GLY A 1 9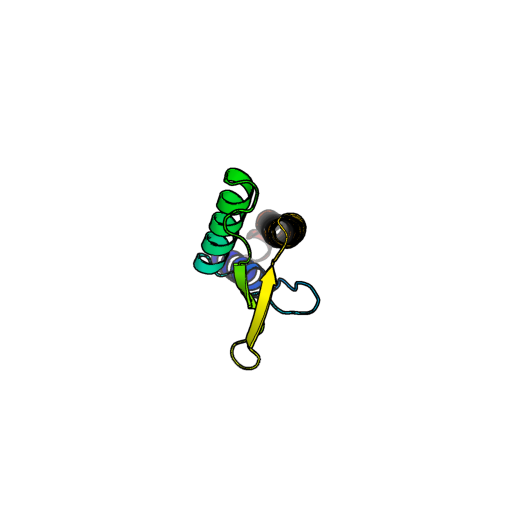0 ? 13.499 0.525 -12.608 1.00 93.75 90 GLY A C 1
ATOM 734 O O . GLY A 1 90 ? 13.787 0.642 -13.799 1.00 93.75 90 GLY A O 1
ATOM 735 N N . TRP A 1 91 ? 14.182 1.148 -11.645 1.00 93.75 91 TRP A N 1
ATOM 736 C CA . TRP A 1 91 ? 15.356 1.989 -11.894 1.00 93.75 91 TRP A CA 1
ATOM 737 C C . TRP A 1 91 ? 16.517 1.175 -12.454 1.00 93.75 91 TRP A C 1
ATOM 739 O O . TRP A 1 91 ? 17.014 1.520 -13.519 1.00 93.75 91 TRP A O 1
ATOM 749 N N . LYS A 1 92 ? 16.837 0.015 -11.865 1.00 92.88 92 LYS A N 1
ATOM 750 C CA . LYS A 1 92 ? 17.872 -0.889 -12.403 1.00 92.88 92 LYS A CA 1
ATOM 751 C C . LYS A 1 92 ? 17.637 -1.243 -13.874 1.00 92.88 92 LYS A C 1
ATOM 753 O O . LYS A 1 92 ? 18.577 -1.266 -14.662 1.00 92.88 92 LYS A O 1
ATOM 758 N N . LYS A 1 93 ? 16.384 -1.516 -14.262 1.00 89.25 93 LYS A N 1
ATOM 759 C CA . LYS A 1 93 ? 16.027 -1.834 -15.658 1.00 89.25 93 LYS A CA 1
ATOM 760 C C . LYS A 1 93 ? 16.191 -0.641 -16.600 1.00 89.25 93 LYS A C 1
ATOM 762 O O . LYS A 1 93 ? 16.553 -0.845 -17.753 1.00 89.25 93 LYS A O 1
ATOM 767 N N . LYS A 1 94 ? 15.916 0.577 -16.127 1.00 87.81 94 LYS A N 1
ATOM 768 C CA . LYS A 1 94 ? 16.140 1.806 -16.901 1.00 87.81 94 LYS A CA 1
ATOM 769 C C . LYS A 1 94 ? 17.623 2.117 -17.043 1.00 87.81 94 LYS A C 1
ATOM 771 O O . LYS A 1 94 ? 18.044 2.459 -18.137 1.00 87.81 94 LYS A O 1
ATOM 776 N N . ASP A 1 95 ? 18.396 1.958 -15.976 1.00 87.88 95 ASP A N 1
ATOM 777 C CA . ASP A 1 95 ? 19.831 2.256 -15.971 1.00 87.88 95 ASP A CA 1
ATOM 778 C C . ASP A 1 95 ? 20.620 1.257 -16.829 1.00 87.88 95 ASP A C 1
ATOM 780 O O . ASP A 1 95 ? 21.614 1.612 -17.453 1.00 87.88 95 ASP A O 1
ATOM 784 N N . ALA A 1 96 ? 20.154 0.007 -16.907 1.00 86.88 96 ALA A N 1
ATOM 785 C CA . ALA A 1 96 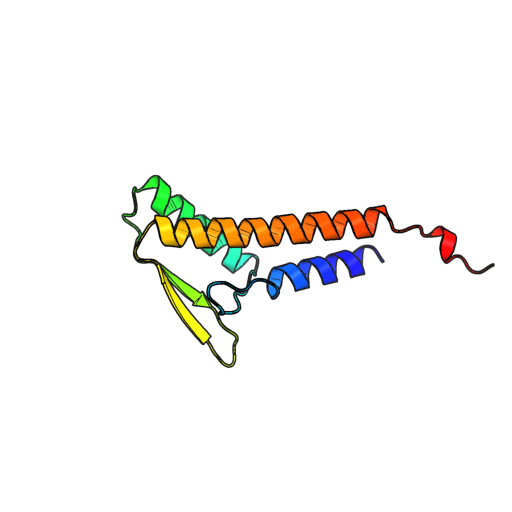? 20.720 -1.015 -17.785 1.00 86.88 96 ALA A CA 1
ATOM 786 C C . ALA A 1 96 ? 20.317 -0.858 -19.264 1.00 86.88 96 ALA A C 1
ATOM 788 O O . ALA A 1 96 ? 20.821 -1.597 -20.116 1.00 86.88 96 ALA A O 1
ATOM 789 N N . PHE A 1 97 ? 19.380 0.042 -19.582 1.00 80.44 97 PHE A N 1
ATOM 790 C CA . PHE A 1 97 ? 18.932 0.247 -20.951 1.00 80.44 97 PHE A CA 1
ATOM 791 C C . PHE A 1 97 ? 19.985 1.027 -21.751 1.00 80.44 97 PHE A C 1
ATOM 793 O O . PHE A 1 97 ? 20.310 2.164 -21.426 1.00 80.44 97 PHE A O 1
ATOM 800 N N . ASP A 1 98 ? 20.472 0.414 -22.830 1.00 78.56 98 ASP A N 1
ATOM 801 C CA . ASP A 1 98 ? 21.449 0.998 -23.748 1.00 78.56 98 ASP A CA 1
ATOM 802 C C . ASP A 1 98 ? 20.780 1.287 -25.110 1.00 78.56 98 ASP A C 1
ATOM 804 O O . ASP A 1 98 ? 20.495 0.340 -25.857 1.00 78.56 98 ASP A O 1
ATOM 808 N N . PRO A 1 99 ? 20.492 2.564 -25.437 1.00 71.56 99 PRO A N 1
ATOM 809 C CA . PRO A 1 99 ? 19.830 2.948 -26.683 1.00 71.56 99 PRO A CA 1
ATOM 810 C C . PRO A 1 99 ? 20.642 2.617 -27.941 1.00 71.56 99 PRO A C 1
ATOM 812 O O . PRO A 1 99 ? 20.051 2.362 -28.991 1.00 71.56 99 PRO A O 1
ATOM 815 N N . GLU A 1 100 ? 21.976 2.599 -27.852 1.00 75.19 100 GLU A N 1
ATOM 816 C CA . GLU A 1 100 ? 22.848 2.424 -29.021 1.00 75.19 100 GLU A CA 1
ATOM 817 C C . GLU A 1 100 ? 22.753 1.008 -29.603 1.00 75.19 100 GLU A C 1
ATOM 819 O O . GLU A 1 100 ? 22.933 0.819 -30.804 1.00 75.19 100 GLU A O 1
ATOM 824 N N . LYS A 1 101 ? 22.357 0.014 -28.796 1.00 73.19 101 LYS A N 1
ATOM 825 C CA . LYS A 1 101 ? 22.146 -1.377 -29.246 1.00 73.19 101 LYS A CA 1
ATOM 826 C C . LYS A 1 101 ? 20.973 -1.561 -30.211 1.00 73.19 101 LYS A C 1
ATOM 828 O O . LYS A 1 101 ? 20.809 -2.649 -30.754 1.00 73.19 101 LYS A O 1
ATOM 833 N N . TYR A 1 102 ? 20.150 -0.532 -30.396 1.00 71.62 102 TYR A N 1
ATOM 834 C CA . TYR A 1 102 ? 18.941 -0.586 -31.218 1.00 71.62 102 TYR A CA 1
ATOM 835 C C . TYR A 1 102 ? 18.904 0.498 -32.302 1.00 71.62 102 TYR A C 1
ATOM 837 O O . TYR A 1 102 ? 17.854 0.710 -32.912 1.00 71.62 102 TYR A O 1
ATOM 845 N N . ARG A 1 103 ? 20.026 1.183 -32.574 1.00 68.62 103 ARG A N 1
ATOM 846 C CA . ARG A 1 103 ? 20.138 2.015 -33.778 1.00 68.62 103 ARG A CA 1
ATOM 847 C C . ARG A 1 103 ? 20.228 1.115 -35.007 1.00 68.62 103 ARG A C 1
ATOM 849 O O . ARG A 1 103 ? 21.072 0.228 -35.075 1.00 68.62 103 ARG A O 1
ATOM 856 N N . VAL A 1 104 ? 19.344 1.363 -35.966 1.00 68.44 104 VAL A N 1
ATOM 857 C CA . VAL A 1 104 ? 19.434 0.810 -37.319 1.00 68.44 104 VAL A CA 1
ATOM 858 C C . VAL A 1 104 ? 20.220 1.821 -38.156 1.00 68.44 104 VAL A C 1
ATOM 860 O O . VAL A 1 104 ? 19.954 3.020 -38.036 1.00 68.44 104 VAL A O 1
ATOM 863 N N . GLU A 1 105 ? 21.218 1.349 -38.907 1.00 63.88 105 GLU A N 1
ATOM 864 C CA . GLU A 1 105 ? 21.989 2.166 -39.863 1.00 63.88 105 GLU A CA 1
ATOM 865 C C . GLU A 1 105 ? 21.117 2.716 -40.999 1.00 63.88 105 GLU A C 1
ATOM 867 O O . GLU A 1 105 ? 20.214 1.983 -41.470 1.00 63.88 105 GLU A O 1
#

Radius of gyration: 17.53 Å; Cα contacts (8 Å, |Δi|>4): 99; chains: 1; bounding box: 38×23×60 Å

Organism: NCBI:txid997888

pLDDT: mean 93.73, std 8.14, range [63.88, 98.69]

Mean predicted aligned error: 4.28 Å

Nearest PDB structures (foldseek):
  1fb8-assembly1_A  TM=5.801E-01  e=7.672E+00  Homo sapiens
  2fem-assembly1_A  TM=2.664E-01  e=1.854E+00  Escherichia coli
  1cke-assembly1_A  TM=2.663E-01  e=2.560E+00  Escherichia coli
  6lea-assembly1_C  TM=2.321E-01  e=4.023E+00  Helicobacter pylori 26695

Sequence (105 aa):
MLGWYNERINEAILCGFVYDGMPVWLSSENQFNYKTAHDLAVQTGGVTLPVTFKFGTDDEPRYRTFEKLEELTDFYTKAMRHIQNTLADGWKKKDAFDPEKYRVE

Solvent-accessible surface area (backbone atoms only — not comparable to full-atom values): 6034 Å² total; per-residue (Å²): 108,72,65,56,53,51,52,54,38,51,50,47,43,28,64,64,41,67,56,97,90,33,42,36,63,46,43,75,66,46,49,48,51,53,49,52,54,46,52,48,22,63,78,56,75,34,71,67,46,65,44,74,45,83,29,36,49,93,91,55,67,37,79,49,73,33,75,44,65,67,57,45,47,53,52,52,53,53,53,50,49,53,44,52,53,46,49,54,55,43,47,53,57,57,72,68,56,66,73,76,84,69,66,79,135

Foldseek 3Di:
DLVVLVVVLVVCLQFVDDDPNWTAGRDVVVLVVLVVLLVVCVVVVRPSPFDWDWTHDPVDIDIDTDRDSVVSVVVNVSSVVSSVVSVVVSVVVVVPDDPVVPDDD